Protein AF-A0A6A4RY61-F1 (afdb_monomer)

pLDDT: mean 92.38, std 10.6, range [50.38, 98.25]

Solvent-accessible surface area (backbone atoms only — not comparable to full-atom values): 6480 Å² total; per-residue (Å²): 139,80,65,62,62,54,68,72,36,66,69,54,47,51,52,46,46,72,75,42,69,84,66,79,78,71,49,46,62,48,42,68,72,40,55,51,52,53,49,52,55,52,51,50,52,52,52,52,57,54,57,72,70,42,90,55,78,48,78,49,77,50,77,48,67,45,98,84,73,48,39,32,39,34,37,32,42,33,34,55,48,98,87,74,43,83,46,78,44,79,77,45,75,45,79,46,95,66,74,96,44,72,81,75,74,107

Nearest PDB structures (foldseek):
  3n8b-assembly1_B  TM=7.305E-01  e=3.290E-01  Borreliella burgdorferi
  6isl-assembly1_B-2  TM=4.127E-01  e=6.794E-01  Streptomyces xiamenensis 318
  3s05-assembly1_D  TM=4.689E-01  e=1.243E+00  Lobophyllia hemprichii
  6puj-assembly2_C  TM=3.370E-01  e=2.568E+00  Homo sapiens

Foldseek 3Di:
DDQLCCLVDPVSVVVCCVVPVPDDRDHSCCVVPPVVVVVVVVVVVVVVVQVVQFPDKDKDKDWDADPVRWIKIWIWIWGAHPVRDIDIHTPDIDTDPDDPDPVSVD

Structure (mmCIF, N/CA/C/O backbone):
data_AF-A0A6A4RY61-F1
#
_entry.id   AF-A0A6A4RY61-F1
#
loop_
_atom_site.group_PDB
_atom_site.id
_atom_site.type_symbol
_atom_site.label_atom_id
_atom_site.label_alt_id
_atom_site.label_comp_id
_atom_site.label_asym_id
_atom_site.label_entity_id
_atom_site.label_seq_id
_atom_site.pdbx_PDB_ins_code
_atom_site.Cartn_x
_atom_site.Cartn_y
_atom_site.Cartn_z
_atom_site.occupancy
_atom_site.B_iso_or_equiv
_atom_site.auth_seq_id
_atom_site.auth_comp_id
_atom_site.auth_asym_id
_atom_site.auth_atom_id
_atom_site.pdbx_PDB_model_num
ATOM 1 N N . MET A 1 1 ? -7.998 9.425 6.269 1.00 74.25 1 MET A N 1
ATOM 2 C CA . MET A 1 1 ? -8.062 8.020 6.734 1.00 74.25 1 MET A CA 1
ATOM 3 C C . MET A 1 1 ? -8.558 7.976 8.174 1.00 74.25 1 MET A C 1
ATOM 5 O O . MET A 1 1 ? -8.249 8.891 8.929 1.00 74.25 1 MET A O 1
ATOM 9 N N . ARG A 1 2 ? -9.353 6.965 8.546 1.00 88.50 2 ARG A N 1
ATOM 10 C CA . ARG A 1 2 ? -9.779 6.709 9.934 1.00 88.50 2 ARG A CA 1
ATOM 11 C C . ARG A 1 2 ? -9.069 5.450 10.444 1.00 88.50 2 ARG A C 1
ATOM 13 O O . ARG A 1 2 ? -8.842 4.550 9.641 1.00 88.50 2 ARG A O 1
ATOM 20 N N . PRO A 1 3 ? -8.721 5.369 11.737 1.00 94.44 3 PRO A N 1
ATOM 21 C CA . PRO A 1 3 ? -8.166 4.145 12.302 1.00 94.44 3 PRO A CA 1
ATOM 22 C C . PRO A 1 3 ? -9.223 3.037 12.305 1.00 94.44 3 PRO A C 1
ATOM 24 O O . PRO A 1 3 ? -10.418 3.320 12.404 1.00 94.44 3 PRO A O 1
ATOM 27 N N . TYR A 1 4 ? -8.791 1.774 12.305 1.00 94.69 4 TYR A N 1
ATOM 28 C CA . TYR A 1 4 ? -9.703 0.629 12.425 1.00 94.69 4 TYR A CA 1
ATOM 29 C C . TYR A 1 4 ? -10.594 0.702 13.673 1.00 94.69 4 TYR A C 1
ATOM 31 O O . TYR A 1 4 ? -11.688 0.154 13.678 1.00 94.69 4 TYR A O 1
ATOM 39 N N . SER A 1 5 ? -10.168 1.406 14.729 1.00 95.38 5 SER A N 1
ATOM 40 C CA . SER A 1 5 ? -10.968 1.619 15.943 1.00 95.38 5 SER A CA 1
ATOM 41 C C . SER A 1 5 ? -12.252 2.424 15.714 1.00 95.38 5 SER A C 1
ATOM 43 O O . SER A 1 5 ? -13.097 2.463 16.604 1.00 95.38 5 SER A O 1
ATOM 45 N N . VAL A 1 6 ? -12.461 3.017 14.531 1.00 96.06 6 VAL A N 1
ATOM 46 C CA . VAL A 1 6 ? -13.726 3.687 14.185 1.00 96.06 6 VAL A CA 1
ATOM 47 C C . VAL A 1 6 ? -14.935 2.761 14.349 1.00 96.06 6 VAL A C 1
ATOM 49 O O . VAL A 1 6 ? -15.984 3.213 14.795 1.00 96.06 6 VAL A O 1
ATOM 52 N N . VAL A 1 7 ? -14.772 1.456 14.103 1.00 95.38 7 VAL A N 1
ATOM 53 C CA . VAL A 1 7 ? -15.842 0.452 14.256 1.00 95.38 7 VAL A CA 1
ATOM 54 C C . VAL A 1 7 ? -16.271 0.244 15.711 1.00 95.38 7 VAL A C 1
ATOM 56 O O . VAL A 1 7 ? -17.330 -0.313 15.985 1.00 95.38 7 VAL A O 1
ATOM 59 N N . GLN A 1 8 ? -15.462 0.708 16.666 1.00 95.19 8 GLN A N 1
ATOM 60 C CA . GLN A 1 8 ? -15.759 0.647 18.094 1.00 95.19 8 GLN A CA 1
ATOM 61 C C . GLN A 1 8 ? -16.488 1.901 18.592 1.00 95.19 8 GLN A C 1
ATOM 63 O O . GLN A 1 8 ? -16.981 1.892 19.715 1.00 95.19 8 GLN A O 1
ATOM 68 N N . ASN A 1 9 ? -16.580 2.960 17.781 1.00 96.31 9 ASN A N 1
ATOM 69 C CA . ASN A 1 9 ? -17.232 4.207 18.163 1.00 96.31 9 ASN A CA 1
ATOM 70 C C . ASN A 1 9 ? -18.760 4.044 18.227 1.00 96.31 9 ASN A C 1
ATOM 72 O O . ASN A 1 9 ? -19.383 3.617 17.258 1.00 96.31 9 ASN A O 1
ATOM 76 N N . GLU A 1 10 ? -19.370 4.450 19.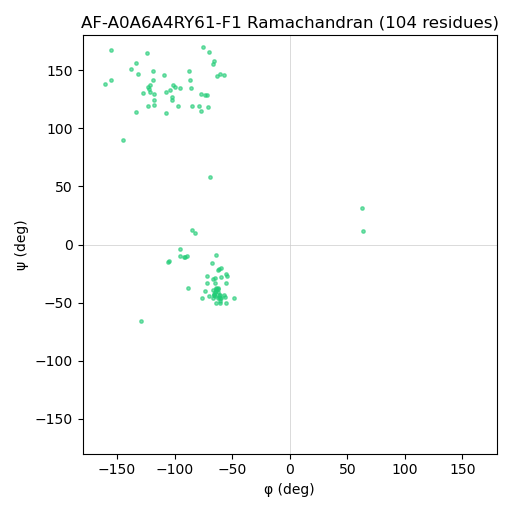340 1.00 96.94 10 GLU A N 1
ATOM 77 C CA . GLU A 1 10 ? -20.815 4.295 19.564 1.00 96.94 10 GLU A CA 1
ATOM 78 C C . GLU A 1 10 ? -21.677 5.061 18.552 1.00 96.94 10 GLU A C 1
ATOM 80 O O . GLU A 1 10 ? -22.675 4.531 18.071 1.00 96.94 10 GLU A O 1
ATOM 85 N N . GLY A 1 11 ? -21.269 6.270 18.154 1.00 97.06 11 GLY A N 1
ATOM 86 C CA . GLY A 1 11 ? -21.974 7.036 17.123 1.00 97.06 11 GLY A CA 1
ATOM 87 C C . GLY A 1 11 ? -21.926 6.349 15.757 1.00 97.06 11 GLY A C 1
ATOM 88 O O . GLY A 1 11 ? -22.936 6.278 15.062 1.00 97.06 11 GLY A O 1
ATOM 89 N N . PHE A 1 12 ? -20.774 5.777 15.398 1.00 96.06 12 PHE A N 1
ATOM 90 C CA . PHE A 1 12 ? -20.617 5.010 14.160 1.00 96.06 12 PHE A CA 1
ATOM 91 C C . PHE A 1 12 ? -21.458 3.726 14.164 1.00 96.06 12 PHE A C 1
ATOM 93 O O . PHE A 1 12 ? -22.143 3.437 13.183 1.00 96.06 12 PHE A O 1
ATOM 100 N N . LYS A 1 13 ? -21.471 2.990 15.283 1.00 96.62 13 LYS A N 1
ATOM 101 C CA . LYS A 1 13 ? -22.330 1.808 15.456 1.00 96.62 13 LYS A CA 1
ATOM 102 C C . LYS A 1 13 ? -23.809 2.169 15.357 1.00 96.62 13 LYS A C 1
ATOM 104 O O . LYS A 1 13 ? -24.558 1.476 14.676 1.00 96.62 13 LYS A O 1
ATOM 109 N N . HIS A 1 14 ? -24.225 3.254 16.012 1.00 97.38 14 HIS A N 1
ATOM 110 C CA . HIS A 1 14 ? -25.603 3.731 15.953 1.00 97.38 14 HIS A CA 1
ATOM 111 C C . HIS A 1 14 ? -26.004 4.083 14.518 1.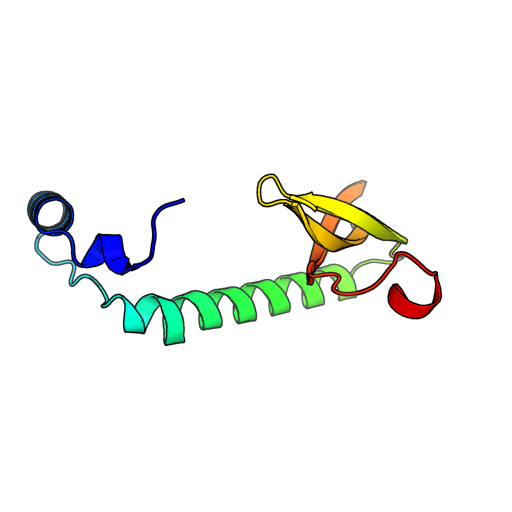00 97.38 14 HIS A C 1
ATOM 113 O O . HIS A 1 14 ? -27.026 3.605 14.036 1.00 97.38 14 HIS A O 1
ATOM 119 N N . MET A 1 15 ? -25.165 4.846 13.815 1.00 97.06 15 MET A N 1
ATOM 120 C CA . MET A 1 15 ? -25.381 5.196 12.413 1.00 97.06 15 MET A CA 1
ATOM 121 C C . MET A 1 15 ? -25.555 3.949 11.536 1.00 97.06 15 MET A C 1
ATOM 123 O O . MET A 1 15 ? -26.532 3.862 10.797 1.00 97.06 15 MET A O 1
ATOM 127 N N . LEU A 1 16 ? -24.655 2.964 11.633 1.00 96.88 16 LEU A N 1
ATOM 128 C CA . LEU A 1 16 ? -24.762 1.735 10.840 1.00 96.88 16 LEU A CA 1
ATOM 129 C C . LEU A 1 16 ? -26.006 0.920 11.190 1.00 96.88 16 LEU A C 1
ATOM 131 O O . LEU A 1 16 ? -26.655 0.403 10.289 1.00 96.88 16 LEU A O 1
ATOM 135 N N . LYS A 1 17 ? -26.393 0.871 12.467 1.00 96.50 17 LYS A N 1
ATOM 136 C CA . LYS A 1 17 ? -27.612 0.182 12.899 1.00 96.50 17 LYS A CA 1
ATOM 137 C C . LYS A 1 17 ? -28.890 0.848 12.386 1.00 96.50 17 LYS A C 1
ATOM 139 O O . LYS A 1 17 ? -29.878 0.155 12.186 1.00 96.50 17 LYS A O 1
ATOM 144 N N . VAL A 1 18 ? -28.883 2.166 12.179 1.00 97.69 18 VAL A N 1
ATOM 145 C CA . VAL A 1 18 ? -29.993 2.886 11.534 1.00 97.69 18 VAL A CA 1
ATOM 146 C C . VAL A 1 18 ? -30.030 2.605 10.030 1.00 97.69 18 VAL A C 1
ATOM 148 O O . VAL A 1 18 ? -31.110 2.429 9.476 1.00 97.69 18 VAL A O 1
ATOM 151 N N . LEU A 1 19 ? -28.867 2.553 9.374 1.00 97.69 1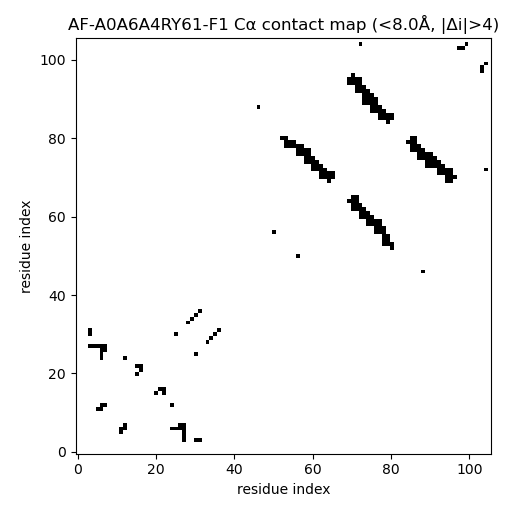9 LEU A N 1
ATOM 152 C CA . LEU A 1 19 ? -28.765 2.375 7.921 1.00 97.69 19 LEU A CA 1
ATOM 153 C C . LEU A 1 19 ? -29.031 0.934 7.463 1.00 97.69 19 LEU A C 1
ATOM 155 O O . LEU A 1 19 ? -29.770 0.723 6.508 1.00 97.69 19 LEU A O 1
ATOM 159 N N . GLU A 1 20 ? -28.433 -0.052 8.127 1.00 96.81 20 GLU A N 1
ATOM 160 C CA . GLU A 1 20 ? -28.633 -1.477 7.859 1.00 96.81 20 GLU A CA 1
ATOM 161 C C . GLU A 1 20 ? -28.569 -2.247 9.189 1.00 96.81 20 GLU A C 1
ATOM 163 O O . GLU A 1 20 ? -27.496 -2.680 9.620 1.00 96.81 20 GLU A O 1
ATOM 168 N N . PRO A 1 21 ? -29.717 -2.430 9.867 1.00 95.62 21 PRO A N 1
ATOM 169 C CA . PRO A 1 21 ? -29.783 -3.076 11.176 1.00 95.62 21 PRO A CA 1
ATOM 170 C C . PRO A 1 21 ? -29.257 -4.517 11.211 1.00 95.62 21 PRO A C 1
ATOM 172 O O . PRO A 1 21 ? -28.973 -5.023 12.297 1.00 95.62 21 PRO A O 1
ATOM 175 N N . ARG A 1 22 ? -29.172 -5.200 10.059 1.00 97.19 22 ARG A N 1
ATOM 176 C CA . ARG A 1 22 ? -28.717 -6.597 9.961 1.00 97.19 22 ARG A CA 1
ATOM 177 C C . ARG A 1 22 ? -27.206 -6.72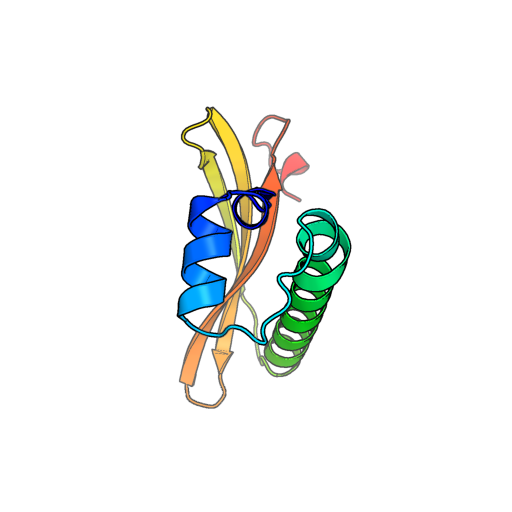3 9.784 1.00 97.19 22 ARG A C 1
ATOM 179 O O . ARG A 1 22 ? -26.693 -7.837 9.830 1.00 97.19 22 ARG A O 1
ATOM 186 N N . TYR A 1 23 ? -26.503 -5.620 9.537 1.00 95.12 23 TYR A N 1
ATOM 187 C CA . TYR A 1 23 ? -25.064 -5.651 9.333 1.00 95.12 23 TYR A CA 1
ATOM 188 C C . TYR A 1 23 ? -24.343 -5.795 10.673 1.00 95.12 23 TYR A C 1
ATOM 190 O O . TYR A 1 23 ? -24.386 -4.894 11.514 1.00 95.12 23 TYR A O 1
ATOM 198 N N . ASP A 1 24 ? -23.661 -6.923 10.858 1.00 93.62 24 ASP A N 1
ATOM 199 C CA . ASP A 1 24 ? -22.762 -7.109 11.989 1.00 93.62 24 ASP A CA 1
ATOM 200 C C . ASP A 1 24 ? -21.392 -6.521 11.652 1.00 93.62 24 ASP A C 1
ATOM 202 O O . ASP A 1 24 ? -20.748 -6.905 10.673 1.00 93.62 24 ASP A O 1
ATOM 206 N N . ILE A 1 25 ? -20.970 -5.534 12.436 1.00 94.62 25 ILE A N 1
ATOM 207 C CA . ILE A 1 25 ? -19.770 -4.758 12.144 1.00 94.62 25 ILE A CA 1
ATOM 208 C C . ILE A 1 25 ? -18.556 -5.590 12.569 1.00 94.62 25 ILE A C 1
ATOM 210 O O . ILE A 1 25 ? -18.404 -5.857 13.766 1.00 94.62 25 ILE A O 1
ATOM 214 N N . PRO A 1 26 ? -17.638 -5.947 11.650 1.00 95.62 26 PRO A N 1
ATOM 215 C CA . PRO A 1 26 ? -16.456 -6.701 12.028 1.00 95.62 26 PRO A CA 1
ATOM 216 C C . PRO A 1 26 ? -15.606 -5.939 13.046 1.00 95.62 26 PRO A C 1
ATOM 218 O O . PRO A 1 26 ? -15.508 -4.707 13.030 1.00 95.62 26 PRO A O 1
ATOM 221 N N . SER A 1 27 ? -14.965 -6.682 13.945 1.00 96.00 27 SER A N 1
ATOM 222 C CA . SER A 1 27 ? -14.132 -6.079 14.979 1.00 96.00 27 SER A CA 1
ATOM 223 C C . SER A 1 27 ? -12.902 -5.392 14.380 1.00 96.00 27 SER A C 1
ATOM 225 O O . SER A 1 27 ? -12.425 -5.740 13.299 1.00 96.00 27 SER A O 1
ATOM 227 N N . ARG A 1 28 ? -12.330 -4.446 15.135 1.00 96.25 28 ARG A N 1
ATOM 228 C CA . ARG A 1 28 ? -11.058 -3.789 14.791 1.00 96.25 28 ARG A CA 1
ATOM 229 C C . ARG A 1 28 ? -9.978 -4.808 14.407 1.00 96.25 28 ARG A C 1
ATOM 231 O O . ARG A 1 28 ? -9.296 -4.624 13.406 1.00 96.25 28 ARG A O 1
ATOM 238 N N . THR A 1 29 ? -9.856 -5.866 15.207 1.00 97.25 29 THR A N 1
ATOM 239 C CA . THR A 1 29 ? -8.893 -6.956 15.020 1.00 97.25 29 THR A CA 1
ATOM 240 C C . THR A 1 29 ? -9.185 -7.745 13.751 1.00 97.25 29 THR A C 1
ATOM 242 O O . THR A 1 29 ? -8.278 -8.026 12.979 1.00 97.25 29 THR A O 1
ATOM 245 N N . HIS A 1 30 ? -10.459 -8.035 13.478 1.00 96.94 30 HIS A N 1
ATOM 246 C CA . HIS A 1 30 ? -10.852 -8.732 12.258 1.00 96.94 30 HIS A CA 1
ATOM 247 C C . HIS A 1 30 ? -10.498 -7.934 10.995 1.00 96.94 30 HIS A C 1
ATOM 249 O O . HIS A 1 30 ? -10.054 -8.509 10.003 1.00 96.94 30 HIS A O 1
ATOM 255 N N . PHE A 1 31 ? -10.628 -6.603 11.035 1.00 96.31 31 PHE A N 1
ATOM 256 C CA . PHE A 1 31 ? -10.145 -5.749 9.951 1.00 96.31 31 PHE A CA 1
ATOM 257 C C . PHE A 1 31 ? -8.624 -5.822 9.785 1.00 96.31 31 PHE A C 1
ATOM 259 O O . PHE A 1 31 ? -8.155 -6.039 8.671 1.00 96.31 31 PHE A O 1
ATOM 266 N N . SER A 1 32 ? -7.861 -5.657 10.870 1.00 96.12 32 SER A N 1
ATOM 267 C CA . SER A 1 32 ? -6.397 -5.583 10.795 1.00 96.12 32 SER A CA 1
ATOM 268 C C . SER A 1 32 ? -5.716 -6.913 10.485 1.00 96.12 32 SER A C 1
ATOM 270 O O . SER A 1 32 ? -4.670 -6.909 9.850 1.00 96.12 32 SER A O 1
ATOM 272 N N . GLU A 1 33 ? -6.275 -8.030 10.948 1.00 97.25 33 GLU A N 1
ATOM 273 C CA . GLU A 1 33 ? -5.625 -9.346 10.881 1.00 97.25 33 GLU A CA 1
ATOM 274 C C . GLU A 1 33 ? -6.203 -10.256 9.797 1.00 97.25 33 GLU A C 1
ATOM 276 O O . GLU A 1 33 ? -5.584 -11.264 9.471 1.00 97.25 33 GLU A O 1
ATOM 281 N N . LYS A 1 34 ? -7.371 -9.918 9.234 1.00 97.00 34 LYS A N 1
ATOM 282 C CA . LYS A 1 34 ? -8.013 -10.738 8.202 1.00 97.00 34 LYS A CA 1
ATOM 283 C C . LYS A 1 34 ? -8.414 -9.940 6.972 1.00 97.00 34 LYS A C 1
ATOM 285 O O . LYS A 1 34 ? -7.822 -10.130 5.922 1.00 97.00 34 LYS A O 1
ATOM 290 N N . ILE A 1 35 ? -9.367 -9.013 7.096 1.00 96.31 35 ILE A N 1
ATOM 291 C CA . ILE A 1 35 ? -9.948 -8.344 5.917 1.00 96.31 35 ILE A CA 1
ATOM 292 C C . ILE A 1 35 ? -8.882 -7.584 5.121 1.00 96.31 35 ILE A C 1
ATOM 294 O O . ILE A 1 35 ? -8.802 -7.741 3.909 1.00 96.31 35 ILE A O 1
ATOM 298 N N . VAL A 1 36 ? -8.072 -6.750 5.779 1.00 96.44 36 VAL A N 1
ATOM 299 C CA . VAL A 1 36 ? -7.063 -5.947 5.074 1.00 96.44 36 VAL A CA 1
ATOM 300 C C . VAL A 1 36 ? -5.922 -6.809 4.522 1.00 96.44 36 VAL A C 1
ATOM 302 O O . VAL A 1 36 ? -5.592 -6.617 3.354 1.00 96.44 36 VAL A O 1
ATOM 305 N N . PRO A 1 37 ? -5.355 -7.776 5.273 1.00 97.56 37 PRO A N 1
ATOM 306 C CA . PRO A 1 37 ? -4.395 -8.728 4.711 1.00 97.56 37 PRO A CA 1
ATOM 307 C C . PRO A 1 37 ? -4.929 -9.530 3.514 1.00 97.56 37 PRO A C 1
ATOM 309 O O . PRO A 1 37 ? -4.227 -9.660 2.516 1.00 97.56 37 PRO A O 1
ATOM 312 N N . ASP A 1 38 ? -6.171 -10.020 3.574 1.00 98.25 38 ASP A N 1
ATOM 313 C CA . ASP A 1 38 ? -6.789 -10.772 2.473 1.00 98.25 38 ASP A CA 1
ATOM 314 C C . ASP A 1 38 ? -6.957 -9.891 1.221 1.00 98.25 38 ASP A C 1
ATOM 316 O O . ASP A 1 38 ? -6.709 -10.342 0.100 1.00 98.25 38 ASP A O 1
ATOM 320 N N . LEU A 1 39 ? -7.346 -8.622 1.405 1.00 97.31 39 LEU A N 1
ATOM 321 C CA . LEU A 1 39 ? -7.437 -7.643 0.319 1.00 97.31 39 LEU A CA 1
ATOM 322 C C . LEU A 1 39 ? -6.062 -7.325 -0.280 1.00 97.31 39 LEU A C 1
ATOM 324 O O . LEU A 1 39 ? -5.938 -7.281 -1.500 1.00 97.31 39 LEU A O 1
ATOM 328 N N . ASP A 1 40 ? -5.035 -7.131 0.550 1.00 96.06 40 ASP A N 1
ATOM 329 C CA . ASP A 1 40 ? -3.659 -6.894 0.092 1.00 96.06 40 ASP A CA 1
ATOM 330 C C . ASP A 1 40 ? -3.145 -8.069 -0.752 1.00 96.06 40 ASP A C 1
ATOM 332 O O . ASP A 1 40 ? -2.636 -7.874 -1.854 1.00 96.06 40 ASP A O 1
ATOM 336 N N . GLU A 1 41 ? -3.359 -9.302 -0.293 1.00 97.75 41 G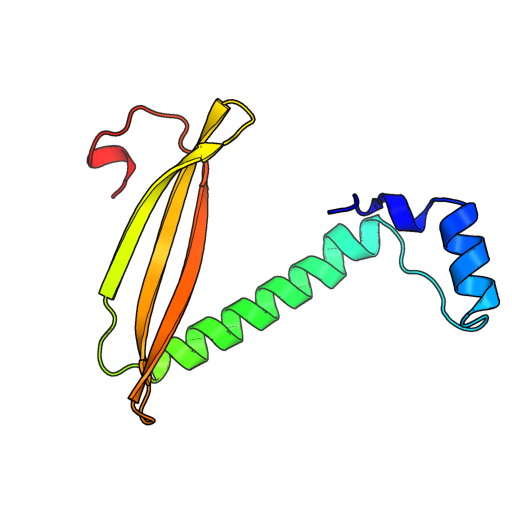LU A N 1
ATOM 337 C CA . GLU A 1 41 ? -2.984 -10.507 -1.036 1.00 97.75 41 GLU A CA 1
ATOM 338 C C . GLU A 1 41 ? -3.756 -10.636 -2.359 1.00 97.75 41 GLU A C 1
ATOM 340 O O . GLU A 1 41 ? -3.198 -11.032 -3.387 1.00 97.75 41 GLU A O 1
ATOM 345 N N . GLN A 1 42 ? -5.042 -10.276 -2.371 1.00 98.12 42 GLN A N 1
ATOM 346 C CA . GLN A 1 42 ? -5.840 -10.263 -3.594 1.00 98.12 42 GLN A CA 1
ATOM 347 C C . GLN A 1 42 ? -5.333 -9.217 -4.599 1.00 98.12 42 GLN A C 1
ATOM 349 O O . GLN A 1 42 ? -5.232 -9.518 -5.791 1.00 98.12 42 GLN A O 1
ATOM 354 N N . GLU A 1 43 ? -5.010 -8.006 -4.146 1.00 97.06 43 GLU A N 1
ATOM 355 C CA . GLU A 1 43 ? -4.463 -6.955 -5.010 1.00 97.06 43 GLU A CA 1
ATOM 356 C C . GLU A 1 43 ? -3.065 -7.316 -5.524 1.00 97.06 43 GLU A C 1
ATOM 358 O O . GLU A 1 43 ? -2.793 -7.146 -6.712 1.00 97.06 43 GLU A O 1
ATOM 363 N N . LYS A 1 44 ? -2.206 -7.924 -4.696 1.00 96.94 44 LYS A N 1
ATOM 364 C CA . LYS A 1 44 ? -0.901 -8.447 -5.134 1.00 96.94 44 LYS A CA 1
ATOM 365 C C . LYS A 1 44 ? -1.033 -9.439 -6.280 1.00 96.94 44 LYS A C 1
ATOM 367 O O . LYS A 1 44 ? -0.305 -9.328 -7.263 1.00 96.94 44 LYS A O 1
ATOM 372 N N . LYS A 1 45 ? -1.985 -10.372 -6.195 1.00 98.06 45 LYS A N 1
ATOM 373 C CA . LYS A 1 45 ? -2.254 -11.324 -7.285 1.00 98.06 45 LYS A CA 1
ATOM 374 C C . LYS A 1 45 ? -2.660 -10.612 -8.571 1.00 98.06 45 LYS A C 1
ATOM 376 O O . LYS A 1 45 ? -2.119 -10.930 -9.622 1.00 98.06 45 LYS A O 1
ATOM 381 N N . LYS A 1 46 ? -3.533 -9.602 -8.490 1.00 97.31 46 LYS A N 1
ATOM 382 C CA . LYS A 1 46 ? -3.915 -8.794 -9.661 1.00 97.31 46 LYS A CA 1
ATOM 383 C C . LYS A 1 46 ? -2.718 -8.068 -10.272 1.00 97.31 46 LYS A C 1
ATOM 385 O O . LYS A 1 46 ? -2.576 -8.075 -11.488 1.00 97.31 46 LYS A O 1
ATOM 390 N N . VAL A 1 47 ? -1.854 -7.477 -9.445 1.00 97.00 47 VAL A N 1
ATOM 391 C CA . VAL A 1 47 ? -0.632 -6.797 -9.903 1.00 97.00 47 VAL A CA 1
ATOM 392 C C . VAL A 1 47 ? 0.309 -7.778 -10.604 1.00 97.00 47 VAL A C 1
ATOM 394 O O . VAL A 1 47 ? 0.795 -7.474 -11.690 1.00 97.00 47 VAL A O 1
ATOM 397 N N . VAL A 1 48 ? 0.535 -8.963 -10.029 1.00 96.94 48 VAL A N 1
ATOM 398 C CA . VAL A 1 48 ? 1.352 -10.019 -10.650 1.00 96.94 48 VAL A CA 1
ATOM 399 C C . VAL A 1 48 ? 0.756 -10.457 -11.988 1.00 96.94 48 VAL A C 1
ATOM 401 O O . VAL A 1 48 ? 1.478 -10.527 -12.983 1.00 96.94 48 VAL A O 1
ATOM 404 N N . ASP A 1 49 ? -0.554 -10.691 -12.038 1.00 96.75 49 ASP A N 1
ATOM 405 C CA . ASP A 1 49 ? -1.249 -11.071 -13.266 1.00 96.75 49 ASP A CA 1
ATOM 406 C C . ASP A 1 49 ? -1.153 -9.974 -14.337 1.00 96.75 49 ASP A C 1
ATOM 408 O O . ASP A 1 49 ? -0.934 -10.283 -15.508 1.00 96.75 49 ASP A O 1
ATOM 412 N N . GLU A 1 50 ? -1.285 -8.699 -13.966 1.00 95.81 50 GLU A N 1
ATOM 413 C CA . GLU A 1 50 ? -1.179 -7.571 -14.898 1.00 95.81 50 GLU A CA 1
ATOM 414 C C . GLU A 1 50 ? 0.249 -7.436 -15.447 1.00 95.81 50 GLU A C 1
ATOM 416 O O . GLU A 1 50 ? 0.442 -7.356 -16.661 1.00 95.81 50 GLU A O 1
ATOM 421 N N . LEU A 1 51 ? 1.256 -7.515 -14.571 1.00 96.19 51 LEU A N 1
ATOM 422 C CA . LEU A 1 51 ? 2.667 -7.469 -14.957 1.00 96.19 51 LEU A CA 1
ATOM 423 C C . LEU A 1 51 ? 3.078 -8.666 -15.819 1.00 96.19 51 LEU A C 1
ATOM 425 O O . LEU A 1 51 ? 3.889 -8.502 -16.725 1.00 96.19 51 LEU A O 1
ATOM 429 N N . SER A 1 52 ? 2.497 -9.851 -15.599 1.00 96.06 52 SER A N 1
ATOM 430 C CA . SER A 1 52 ? 2.777 -11.043 -16.416 1.00 96.06 52 SER A CA 1
ATOM 431 C C . SER A 1 52 ? 2.386 -10.878 -17.890 1.00 96.06 52 SER A C 1
ATOM 433 O O . SER A 1 52 ? 2.907 -11.581 -18.755 1.00 96.06 52 SER A O 1
ATOM 435 N N . ARG A 1 53 ? 1.473 -9.942 -18.182 1.00 95.25 53 ARG A N 1
ATOM 436 C CA . ARG A 1 53 ? 0.991 -9.627 -19.534 1.00 95.25 53 ARG A CA 1
ATOM 437 C C . ARG A 1 53 ? 1.741 -8.455 -20.165 1.00 95.25 53 ARG A C 1
ATOM 439 O O . ARG A 1 53 ? 1.544 -8.185 -21.348 1.00 95.25 53 ARG A O 1
ATOM 446 N N . ALA A 1 54 ? 2.569 -7.747 -19.398 1.00 96.12 54 ALA A N 1
ATOM 447 C CA . ALA A 1 54 ? 3.340 -6.623 -19.900 1.00 96.12 54 ALA A CA 1
ATOM 448 C C . ALA A 1 54 ? 4.493 -7.121 -20.784 1.00 96.12 54 ALA A C 1
ATOM 450 O O . ALA A 1 54 ? 5.293 -7.961 -20.377 1.00 96.12 54 ALA A O 1
ATOM 451 N N . SER A 1 55 ? 4.617 -6.571 -21.993 1.00 94.81 55 SER A N 1
ATOM 452 C CA . SER A 1 55 ? 5.728 -6.898 -22.899 1.00 94.81 55 SER A CA 1
ATOM 453 C C . SER A 1 55 ? 7.057 -6.300 -22.438 1.00 94.81 55 SER A C 1
ATOM 455 O O . SER A 1 55 ? 8.131 -6.791 -22.780 1.00 94.81 55 SER A O 1
ATOM 457 N N . SER A 1 56 ? 7.004 -5.187 -21.712 1.00 95.81 56 SER A N 1
ATOM 458 C CA . SER A 1 56 ? 8.163 -4.479 -21.178 1.00 95.81 56 SER A CA 1
ATOM 459 C C . SER A 1 56 ? 7.736 -3.683 -19.956 1.00 95.81 56 SER A C 1
ATOM 461 O O . SER A 1 56 ? 6.653 -3.102 -19.944 1.00 95.81 56 SER A O 1
ATOM 463 N N . VAL A 1 57 ? 8.600 -3.648 -18.945 1.00 97.69 57 VAL A N 1
ATOM 464 C CA . VAL A 1 57 ? 8.355 -2.942 -17.685 1.00 97.69 57 VAL A CA 1
ATOM 465 C C . VAL A 1 57 ? 9.532 -2.017 -17.409 1.00 97.69 57 VAL A 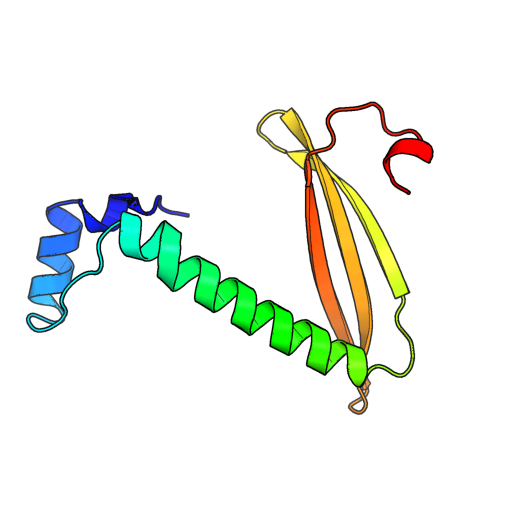C 1
ATOM 467 O O . VAL A 1 57 ? 10.685 -2.440 -17.459 1.00 97.69 57 VAL A O 1
ATOM 470 N N . ALA A 1 58 ? 9.236 -0.759 -17.100 1.00 97.94 58 ALA A N 1
ATOM 471 C CA . ALA A 1 58 ? 10.192 0.199 -16.568 1.00 97.94 58 ALA A CA 1
ATOM 472 C C . ALA A 1 58 ? 9.939 0.378 -15.070 1.00 97.94 58 ALA A C 1
ATOM 474 O O . ALA A 1 58 ? 8.798 0.559 -14.649 1.00 97.94 58 ALA A O 1
ATOM 475 N N . LEU A 1 59 ? 10.996 0.340 -14.263 1.00 97.81 59 LEU A N 1
ATOM 476 C CA . LEU A 1 59 ? 10.907 0.600 -12.829 1.00 97.81 59 LEU A CA 1
ATOM 477 C C . LEU A 1 59 ? 11.393 2.015 -12.532 1.00 97.81 59 LEU A C 1
ATOM 479 O O . LEU A 1 59 ? 12.417 2.448 -13.059 1.00 97.81 59 LEU A O 1
ATOM 483 N N . THR A 1 60 ? 10.677 2.714 -11.660 1.00 97.00 60 THR A N 1
ATOM 484 C CA . THR A 1 60 ? 11.131 3.968 -11.060 1.00 97.00 60 THR A CA 1
ATOM 485 C C . THR A 1 60 ? 11.225 3.809 -9.552 1.00 97.00 60 THR A C 1
ATOM 487 O O . THR A 1 60 ? 10.484 3.035 -8.937 1.00 97.00 60 THR A O 1
ATOM 490 N N . THR A 1 61 ? 12.159 4.540 -8.955 1.00 95.38 61 THR A N 1
ATOM 491 C CA . THR A 1 61 ? 12.280 4.671 -7.508 1.00 95.38 61 THR A CA 1
ATOM 492 C C . THR A 1 61 ? 12.162 6.139 -7.138 1.00 95.38 61 THR A C 1
ATOM 494 O O . THR A 1 61 ? 12.807 6.994 -7.741 1.00 95.38 61 THR A O 1
ATOM 497 N N . ASP A 1 62 ? 11.315 6.431 -6.158 1.00 93.94 62 ASP A N 1
ATOM 498 C CA . ASP A 1 62 ? 11.107 7.780 -5.643 1.00 93.94 62 ASP A CA 1
ATOM 499 C C . ASP A 1 62 ? 11.386 7.809 -4.142 1.00 93.94 62 ASP A C 1
ATOM 501 O O . ASP A 1 62 ? 10.757 7.084 -3.364 1.00 93.94 62 ASP A O 1
ATOM 505 N N . GLY A 1 63 ? 12.371 8.614 -3.748 1.00 93.38 63 GLY A N 1
ATOM 506 C CA . GLY A 1 63 ? 12.740 8.841 -2.358 1.00 93.38 63 GLY A CA 1
ATOM 507 C C . GLY A 1 63 ? 12.094 10.122 -1.852 1.00 93.38 63 GLY A C 1
ATOM 508 O O . GLY A 1 63 ? 12.392 11.199 -2.362 1.00 93.38 63 GLY A O 1
ATOM 509 N N . TRP A 1 64 ? 11.253 10.027 -0.826 1.00 93.19 64 TRP A N 1
ATOM 510 C CA . TRP A 1 64 ? 10.512 11.173 -0.301 1.00 93.19 64 TRP A CA 1
ATOM 511 C C . TRP A 1 64 ? 10.494 11.193 1.227 1.00 93.19 64 TRP A C 1
ATOM 513 O O . TRP A 1 64 ? 10.547 10.158 1.889 1.00 93.19 64 TRP A O 1
ATOM 523 N N . THR A 1 65 ? 10.406 12.391 1.805 1.00 92.75 65 THR A N 1
ATOM 524 C CA . THR A 1 65 ? 10.257 12.588 3.252 1.00 92.75 65 THR A CA 1
ATOM 525 C C . THR A 1 65 ? 8.809 12.933 3.569 1.00 92.75 65 THR A C 1
ATOM 527 O O . THR A 1 65 ? 8.223 13.850 2.992 1.00 92.75 65 THR A O 1
ATOM 530 N N . SER A 1 66 ? 8.209 12.193 4.494 1.00 93.38 66 SER A N 1
ATOM 531 C CA . SER A 1 66 ? 6.838 12.422 4.934 1.00 93.38 66 SER A CA 1
ATOM 532 C C . SER A 1 66 ? 6.706 13.710 5.746 1.00 93.38 66 SER 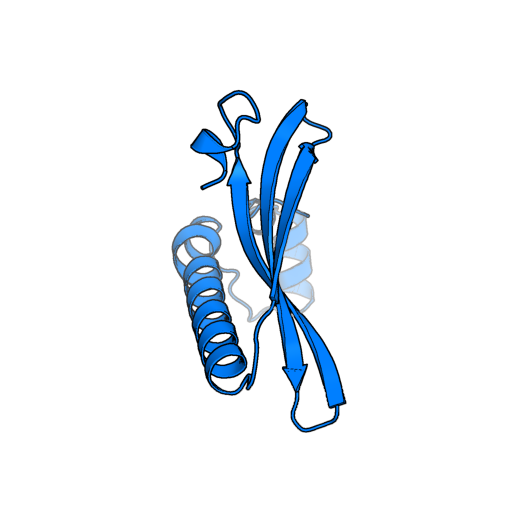A C 1
ATOM 534 O O . SER A 1 66 ? 7.670 14.258 6.281 1.00 93.38 66 SER A O 1
ATOM 536 N N . ARG A 1 67 ? 5.463 14.162 5.944 1.00 93.06 67 ARG A N 1
ATOM 537 C CA . ARG A 1 67 ? 5.166 15.263 6.879 1.00 93.06 67 ARG A CA 1
ATOM 538 C C . ARG A 1 67 ? 5.557 14.942 8.326 1.00 93.06 67 ARG A C 1
ATOM 540 O O . ARG A 1 67 ? 5.720 15.865 9.114 1.00 93.06 67 ARG A O 1
ATOM 547 N N . GLY A 1 68 ? 5.687 13.657 8.662 1.00 92.50 68 GLY A N 1
ATOM 548 C CA . GLY A 1 68 ? 6.202 13.180 9.944 1.00 92.50 68 GLY A CA 1
ATOM 549 C C . GLY A 1 68 ? 7.730 13.144 10.016 1.00 92.50 68 GLY A C 1
ATOM 550 O O . GLY A 1 68 ? 8.261 12.583 10.964 1.00 92.50 68 GLY A O 1
ATOM 551 N N . THR A 1 69 ? 8.441 13.718 9.035 1.00 91.88 69 THR A N 1
ATOM 552 C CA . THR A 1 69 ? 9.915 13.746 8.919 1.00 91.88 69 THR A CA 1
ATOM 553 C C . THR A 1 69 ? 10.590 12.382 8.747 1.00 91.88 69 THR A C 1
ATOM 555 O O . THR A 1 69 ? 11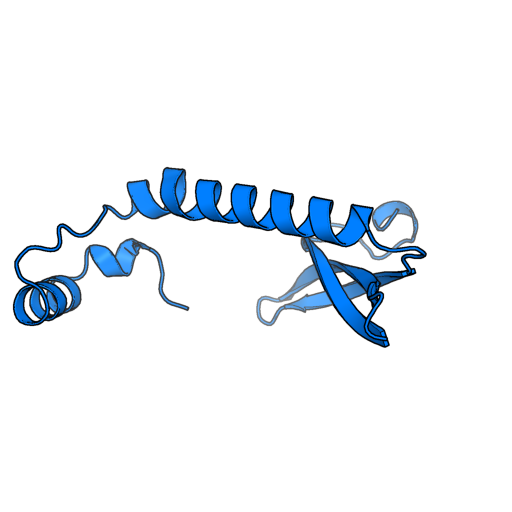.809 12.279 8.792 1.00 91.88 69 THR A O 1
ATOM 558 N N . GLU A 1 70 ? 9.809 11.338 8.483 1.00 91.06 70 GLU A N 1
ATOM 559 C CA . GLU A 1 70 ? 10.314 10.005 8.151 1.00 91.06 70 GLU A CA 1
ATOM 560 C C . GLU A 1 70 ? 10.599 9.899 6.650 1.00 91.06 70 GLU A C 1
ATOM 562 O O . GLU A 1 70 ? 9.763 10.310 5.839 1.00 91.06 70 GLU A O 1
ATOM 567 N N . SER A 1 71 ? 11.747 9.330 6.283 1.00 93.06 71 SER A N 1
ATOM 568 C CA . SER A 1 71 ? 12.124 9.076 4.890 1.00 93.06 71 SER A CA 1
ATOM 569 C C . SER A 1 71 ? 11.579 7.740 4.390 1.00 93.06 71 SER A C 1
ATOM 571 O O . SER A 1 71 ? 11.600 6.738 5.102 1.00 93.06 71 SER A O 1
ATOM 573 N N . TYR A 1 72 ? 11.141 7.718 3.136 1.00 93.62 72 TYR A N 1
ATOM 574 C CA . TYR A 1 72 ? 10.593 6.556 2.447 1.00 93.62 72 TYR A CA 1
ATOM 575 C C . TYR A 1 72 ? 11.201 6.422 1.053 1.00 93.62 72 TYR A C 1
ATOM 577 O O . TYR A 1 72 ? 11.634 7.403 0.449 1.00 93.62 72 TYR A O 1
ATOM 585 N N . VAL A 1 73 ? 11.189 5.200 0.527 1.00 94.94 73 VAL A N 1
ATOM 586 C CA . VAL A 1 73 ? 11.374 4.924 -0.899 1.00 94.94 73 VAL A CA 1
ATOM 587 C C . VAL A 1 73 ? 10.160 4.184 -1.430 1.00 94.94 73 VAL A C 1
ATOM 589 O O . VAL A 1 73 ? 9.643 3.274 -0.778 1.00 94.94 73 VAL A O 1
ATOM 592 N N . THR A 1 74 ? 9.701 4.580 -2.611 1.00 96.31 74 THR A N 1
ATOM 593 C CA . THR A 1 74 ? 8.619 3.920 -3.341 1.00 96.31 74 THR A CA 1
ATOM 594 C C . THR A 1 74 ? 9.137 3.383 -4.664 1.00 96.31 74 THR A C 1
ATOM 596 O O . THR A 1 74 ? 9.774 4.115 -5.414 1.00 96.31 74 THR A O 1
ATOM 599 N N . ILE A 1 75 ? 8.871 2.109 -4.942 1.00 96.69 75 ILE A N 1
ATOM 600 C CA . ILE A 1 75 ? 9.187 1.442 -6.205 1.00 96.69 75 ILE A CA 1
ATOM 601 C C . ILE A 1 75 ? 7.890 1.348 -7.007 1.00 96.69 75 ILE A C 1
ATOM 603 O O . ILE A 1 75 ? 6.907 0.776 -6.526 1.00 96.69 75 ILE A O 1
ATOM 607 N N . THR A 1 76 ? 7.897 1.878 -8.227 1.00 98.06 76 THR A N 1
ATOM 608 C CA . THR A 1 76 ? 6.742 1.850 -9.133 1.00 98.06 76 THR A CA 1
ATOM 609 C C . THR A 1 76 ? 7.119 1.156 -10.435 1.00 98.06 76 THR A C 1
ATOM 611 O O . THR A 1 76 ? 8.165 1.438 -11.016 1.00 98.06 76 THR A O 1
ATOM 614 N N . ALA A 1 77 ? 6.266 0.246 -10.899 1.00 98.19 77 ALA A N 1
ATOM 615 C CA . ALA A 1 77 ? 6.363 -0.360 -12.218 1.00 98.19 77 ALA A CA 1
ATOM 616 C C . ALA A 1 77 ? 5.481 0.382 -13.216 1.00 98.19 77 ALA A C 1
ATOM 618 O O . ALA A 1 77 ? 4.316 0.657 -12.939 1.00 98.19 77 ALA A O 1
ATOM 619 N N . HIS A 1 78 ? 6.033 0.650 -14.393 1.00 98.00 78 HIS A N 1
ATOM 620 C CA . HIS A 1 78 ? 5.356 1.307 -15.498 1.00 98.00 78 HIS A CA 1
ATOM 621 C C . HIS A 1 78 ? 5.410 0.428 -16.742 1.00 98.00 78 HIS A C 1
ATOM 623 O O . HIS A 1 78 ? 6.465 -0.111 -17.080 1.00 98.00 78 HIS A O 1
ATOM 629 N N . PHE A 1 79 ? 4.288 0.302 -17.438 1.00 97.88 79 PHE A N 1
ATOM 630 C CA . PHE A 1 79 ? 4.200 -0.424 -18.704 1.00 97.88 79 PHE A CA 1
ATOM 631 C C . PHE A 1 79 ? 3.032 0.092 -19.544 1.00 97.88 79 PHE A C 1
ATOM 633 O O . PHE A 1 79 ? 2.188 0.853 -19.065 1.00 97.88 79 PHE A O 1
ATOM 640 N N . ILE A 1 80 ? 3.007 -0.310 -20.814 1.00 97.75 80 ILE A N 1
ATOM 641 C CA . ILE A 1 80 ? 1.919 -0.016 -21.748 1.00 97.75 80 ILE A CA 1
ATOM 642 C C . ILE A 1 80 ? 1.136 -1.313 -21.977 1.00 97.75 80 ILE A C 1
ATOM 644 O O . ILE A 1 80 ? 1.736 -2.364 -22.210 1.00 97.75 80 ILE A O 1
ATOM 648 N N . THR A 1 81 ? -0.191 -1.255 -21.870 1.00 95.88 81 THR A N 1
ATOM 649 C CA . THR A 1 81 ? -1.079 -2.400 -22.124 1.00 95.88 81 THR A CA 1
ATOM 650 C C . THR A 1 81 ? -1.218 -2.687 -23.621 1.00 95.88 81 THR A C 1
ATOM 652 O O . THR A 1 81 ? -0.821 -1.889 -24.471 1.00 95.88 81 THR A O 1
ATOM 655 N N . ALA A 1 82 ? -1.838 -3.821 -23.963 1.00 93.75 82 ALA A N 1
ATOM 656 C CA . ALA A 1 82 ? -2.180 -4.145 -25.350 1.00 93.75 82 ALA A CA 1
ATOM 657 C C . ALA A 1 82 ? -3.121 -3.106 -25.994 1.00 93.75 82 ALA A C 1
ATOM 659 O O . ALA A 1 82 ? -3.043 -2.880 -27.199 1.00 93.75 82 ALA A O 1
ATOM 660 N N . ASP A 1 83 ? -3.943 -2.433 -25.184 1.00 96.00 83 ASP A N 1
ATOM 661 C CA . ASP A 1 83 ? -4.866 -1.375 -25.612 1.00 96.00 83 ASP A CA 1
ATOM 662 C C . ASP A 1 83 ? -4.195 0.012 -25.692 1.00 96.00 83 ASP A C 1
ATOM 664 O O . ASP A 1 83 ? -4.869 1.030 -25.829 1.00 96.00 83 ASP A O 1
ATOM 668 N N . TRP A 1 84 ? -2.858 0.061 -25.626 1.00 95.88 84 TRP A N 1
ATOM 669 C CA . TRP A 1 84 ? -2.053 1.285 -25.676 1.00 95.88 84 TRP A CA 1
ATOM 670 C C . TRP A 1 84 ? -2.303 2.253 -24.504 1.00 95.88 84 TRP A C 1
ATOM 672 O O . TRP A 1 84 ? -2.151 3.470 -24.628 1.00 95.88 84 TRP A O 1
ATOM 682 N N . GLU A 1 85 ? -2.644 1.717 -23.331 1.00 97.00 85 GLU A N 1
ATOM 683 C CA . GLU A 1 85 ? -2.825 2.505 -22.111 1.00 97.00 85 GLU A CA 1
ATOM 684 C C . GLU A 1 85 ? -1.591 2.421 -21.210 1.00 97.00 85 GLU A C 1
ATOM 686 O O . GLU A 1 85 ? -1.049 1.343 -20.965 1.00 97.00 85 GLU A O 1
ATOM 691 N N . MET A 1 86 ? -1.155 3.561 -20.671 1.00 96.56 86 MET A N 1
ATOM 692 C CA . MET A 1 86 ? -0.085 3.591 -19.675 1.00 96.56 86 MET A CA 1
ATOM 693 C C . MET A 1 86 ? -0.619 3.156 -18.309 1.00 96.56 86 MET A C 1
ATOM 695 O O . MET A 1 86 ? -1.601 3.705 -17.807 1.00 96.56 86 MET A O 1
ATOM 699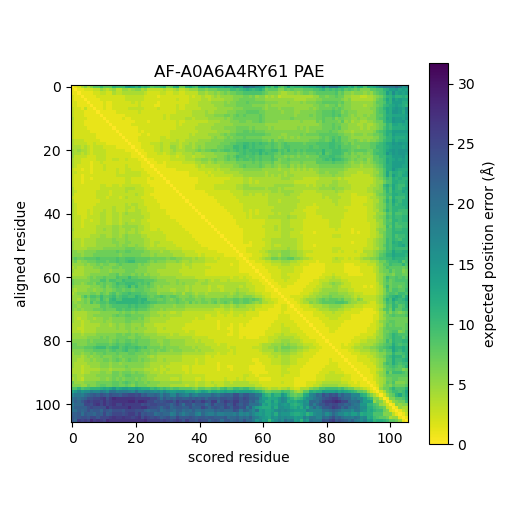 N N . ARG A 1 87 ? 0.076 2.214 -17.672 1.00 97.75 87 ARG A N 1
ATOM 700 C CA . ARG A 1 87 ? -0.210 1.745 -16.313 1.00 97.75 87 ARG A CA 1
ATOM 701 C C . ARG A 1 87 ? 0.985 2.020 -15.417 1.00 97.75 87 ARG A C 1
ATOM 703 O O . ARG A 1 87 ? 2.130 1.878 -15.840 1.00 97.75 87 ARG A O 1
ATOM 710 N N . SER A 1 88 ? 0.694 2.414 -14.182 1.00 97.75 88 SER A N 1
ATOM 711 C CA . SER A 1 88 ? 1.680 2.685 -13.136 1.00 97.75 88 SER A CA 1
ATOM 712 C C . SER A 1 88 ? 1.220 1.997 -11.857 1.00 97.75 88 SER A C 1
ATOM 714 O O . SER A 1 88 ? 0.177 2.356 -11.313 1.00 97.75 88 SER A O 1
ATOM 716 N N . LEU A 1 89 ? 1.974 1.002 -11.395 1.00 97.62 89 LEU A N 1
ATOM 717 C CA . LEU A 1 89 ? 1.639 0.179 -10.235 1.00 97.62 89 LEU A CA 1
ATOM 718 C C . LEU A 1 89 ? 2.704 0.361 -9.156 1.00 97.62 89 LEU A C 1
ATOM 720 O O . LEU A 1 89 ? 3.878 0.071 -9.385 1.00 97.62 89 LEU A O 1
ATOM 724 N N . VAL A 1 90 ? 2.302 0.828 -7.973 1.00 97.00 90 VAL A N 1
ATOM 725 C CA . VAL A 1 90 ? 3.200 0.869 -6.813 1.00 97.00 90 VAL A CA 1
ATOM 726 C C . VAL A 1 90 ? 3.422 -0.560 -6.334 1.00 97.00 90 VAL A C 1
ATOM 728 O O . VAL A 1 90 ? 2.475 -1.237 -5.943 1.00 97.00 90 VAL A O 1
ATOM 731 N N . LEU A 1 91 ? 4.674 -1.012 -6.366 1.00 96.38 91 LEU A N 1
ATOM 732 C CA . LEU A 1 91 ? 5.048 -2.354 -5.921 1.00 96.38 91 LEU A CA 1
ATOM 733 C C . LEU A 1 91 ? 5.354 -2.378 -4.429 1.00 96.38 91 LEU A C 1
ATOM 735 O O . LEU A 1 91 ? 5.042 -3.343 -3.735 1.00 96.38 91 LEU A O 1
ATOM 739 N N . GLN A 1 92 ? 5.990 -1.315 -3.937 1.00 95.06 92 GLN A N 1
ATOM 740 C CA . GLN A 1 92 ? 6.385 -1.217 -2.543 1.00 95.06 92 GLN A CA 1
ATOM 741 C C . GLN A 1 92 ? 6.646 0.232 -2.153 1.00 95.06 92 GLN A C 1
ATOM 743 O O . GLN A 1 92 ? 7.335 0.952 -2.868 1.00 95.06 92 GLN A O 1
ATOM 748 N N . THR A 1 93 ? 6.191 0.613 -0.963 1.00 95.31 93 THR A N 1
ATOM 749 C CA . THR A 1 93 ? 6.690 1.779 -0.232 1.00 95.31 93 THR A CA 1
ATOM 750 C C . THR A 1 93 ? 7.279 1.276 1.074 1.00 95.31 93 THR A C 1
ATOM 752 O O . THR A 1 93 ? 6.599 0.580 1.828 1.00 95.31 93 THR A O 1
ATOM 755 N N . ARG A 1 94 ? 8.544 1.595 1.347 1.00 93.88 94 ARG A N 1
ATOM 756 C CA . ARG A 1 94 ? 9.215 1.189 2.587 1.00 93.88 94 ARG A CA 1
ATOM 757 C C . ARG A 1 94 ? 9.943 2.364 3.236 1.00 93.88 94 ARG A C 1
ATOM 759 O O . ARG A 1 94 ? 10.435 3.231 2.510 1.00 93.88 94 ARG A O 1
ATOM 766 N N . PRO A 1 95 ? 10.012 2.410 4.575 1.00 92.19 95 PRO A N 1
ATOM 767 C CA . PRO A 1 95 ? 10.827 3.396 5.271 1.00 92.19 95 PRO A CA 1
ATOM 768 C C . PRO A 1 95 ? 12.312 3.203 4.937 1.00 92.19 95 PRO A C 1
ATOM 770 O O . PRO A 1 95 ? 12.782 2.077 4.756 1.00 92.19 95 PRO A O 1
ATOM 773 N N . LEU A 1 96 ? 13.041 4.312 4.863 1.00 86.50 96 LEU A N 1
ATOM 774 C CA . LEU A 1 96 ? 14.494 4.360 4.753 1.00 86.50 96 LEU A CA 1
ATOM 775 C C . LEU A 1 96 ? 15.063 4.828 6.090 1.00 86.50 96 LEU A C 1
ATOM 777 O O . LEU A 1 96 ? 14.862 5.972 6.491 1.00 86.50 96 LEU A O 1
ATOM 781 N N . TYR A 1 97 ? 15.775 3.935 6.773 1.00 73.75 97 TYR A N 1
ATOM 782 C CA . TYR A 1 97 ? 16.384 4.223 8.074 1.00 73.75 97 TYR A CA 1
ATOM 783 C C . TYR A 1 97 ? 17.826 4.740 7.965 1.00 73.75 97 TYR A C 1
ATOM 785 O O . TYR A 1 97 ? 18.376 5.231 8.947 1.00 73.75 97 TYR A O 1
ATOM 793 N N . GLU A 1 98 ? 18.429 4.660 6.777 1.00 68.12 98 GLU A N 1
ATOM 794 C CA . GLU A 1 98 ? 19.823 5.024 6.525 1.00 68.12 98 GLU A CA 1
ATOM 795 C C . GLU A 1 98 ? 19.948 6.083 5.423 1.00 68.12 98 GLU A C 1
ATOM 797 O O . GLU A 1 98 ? 19.008 6.358 4.675 1.00 68.12 98 GLU A O 1
ATOM 802 N N . SER A 1 99 ? 21.130 6.701 5.329 1.00 61.09 99 SER A N 1
ATOM 803 C CA . SER A 1 99 ? 21.434 7.733 4.334 1.00 61.09 99 SER A CA 1
ATOM 804 C C . SER A 1 99 ? 21.218 7.221 2.906 1.00 61.09 99 SER A C 1
ATOM 806 O O . SER A 1 99 ? 21.495 6.057 2.619 1.00 61.09 99 SER A O 1
ATOM 808 N N . HIS A 1 100 ? 20.777 8.111 2.011 1.00 60.47 100 HIS A N 1
ATOM 809 C CA . HIS A 1 100 ? 20.454 7.847 0.602 1.00 60.47 100 HIS A CA 1
ATOM 810 C C . HIS A 1 100 ? 21.695 7.538 -0.264 1.00 60.47 100 HIS A C 1
ATOM 812 O O . HIS A 1 100 ? 21.995 8.245 -1.225 1.00 60.47 100 HIS A O 1
ATOM 818 N N . THR A 1 101 ? 22.455 6.504 0.086 1.00 61.25 101 THR A N 1
ATOM 819 C CA . THR A 1 101 ? 23.523 5.952 -0.750 1.00 61.25 101 THR A CA 1
ATOM 820 C C . THR A 1 101 ? 22.927 4.904 -1.690 1.00 61.25 101 THR A C 1
ATOM 822 O O . THR A 1 101 ? 21.956 4.228 -1.347 1.00 61.25 101 THR A O 1
ATOM 825 N N . GLY A 1 102 ? 23.503 4.741 -2.888 1.00 60.91 102 GLY A N 1
ATOM 826 C CA . GLY A 1 102 ? 23.039 3.730 -3.853 1.00 60.91 102 GLY A CA 1
ATOM 827 C C . GLY A 1 102 ? 22.998 2.310 -3.269 1.00 60.91 102 GLY A C 1
ATOM 828 O O . GLY A 1 102 ? 22.154 1.511 -3.655 1.00 60.91 102 GLY A O 1
ATOM 829 N N . THR A 1 103 ? 23.837 2.030 -2.271 1.00 64.25 103 THR A N 1
ATOM 830 C CA . THR A 1 103 ? 23.897 0.763 -1.532 1.00 64.25 103 THR A CA 1
ATOM 831 C C . THR A 1 103 ? 22.634 0.460 -0.723 1.00 64.25 103 THR A C 1
ATOM 833 O O . THR A 1 103 ? 22.321 -0.706 -0.522 1.00 64.25 103 THR A O 1
ATOM 836 N N . HIS A 1 104 ? 21.903 1.479 -0.258 1.00 57.41 104 HIS A N 1
ATOM 837 C CA . HIS A 1 104 ? 20.687 1.307 0.555 1.00 57.41 104 HIS A CA 1
ATOM 838 C C . HIS A 1 104 ? 19.395 1.350 -0.274 1.00 57.41 104 HIS A C 1
ATOM 840 O O . HIS A 1 104 ? 18.301 1.151 0.257 1.00 57.41 104 HIS A O 1
ATOM 846 N N . LEU A 1 105 ? 19.518 1.618 -1.578 1.00 55.34 105 LEU A N 1
ATOM 847 C CA . LEU A 1 105 ? 18.415 1.650 -2.540 1.00 55.34 105 LEU A CA 1
ATOM 848 C C . LEU A 1 105 ? 18.388 0.426 -3.470 1.00 55.34 105 LEU A C 1
ATOM 850 O O . LEU A 1 105 ? 17.363 0.218 -4.119 1.00 55.34 105 LEU A O 1
ATOM 854 N N . ALA A 1 106 ? 19.487 -0.338 -3.529 1.00 50.38 106 ALA A N 1
ATOM 855 C CA . ALA A 1 106 ? 19.633 -1.564 -4.316 1.00 50.38 106 ALA A CA 1
ATOM 856 C C . ALA A 1 106 ? 18.897 -2.768 -3.706 1.00 50.38 106 ALA A C 1
ATOM 858 O O . ALA A 1 106 ? 18.711 -2.805 -2.464 1.00 50.38 106 ALA A O 1
#

Organism: Scophthalmus maximus (NCBI:txid52904)

Mean predicted aligned error: 5.74 Å

Sequence (106 aa):
MRPYSVVQNEGFKHMLKVLEPRYDIPSRTHFSEKIVPDLDEQEKKKVVDELSRASSVALTTDGWTSRGTESYVTITAHFITADWEMRSLVLQTRPLYESHTGTHLA

InterPro domains:
  IPR012337 Ribonuclease H-like superfamily [SSF53098] (45-105)
  IPR052035 Zinc finger BED domain-containing [PTHR46481] (2-106)

Radius of gyration: 19.47 Å; Cα contacts (8 Å, |Δi|>4): 115; chains: 1; bounding box: 54×27×45 Å

Secondary structure (DSSP, 8-state):
---GGGGG-HHHHHHHHHH-TT-PPPPHHHIIIIIHHHHHHHHHHHHHHHHHT-S--EEEEEEEE-TTS-EEEEEEEEEE-TTS-EEEEEEEEEE--S---HHHH-